Protein AF-A0A0C2RV14-F1 (afdb_monomer)

Secondary structure (DSSP, 8-state):
--EEEEEEETTEEEEEEE-TTT--B-S--B-HHHHHHHHHHHH-S------HHHHHHHHHT-S-HHHHHHHHHHHHHHHHHHHHHHHHHGGG-

pLDDT: mean 81.47, std 11.54, range [40.91, 96.56]

Mean predicted aligned error: 11.82 Å

Nearest PDB structures (foldseek):
  6vlh-assembly1_A  TM=5.897E-01  e=5.573E-01  Human immunodeficiency virus 1
  2hc5-assembly1_A  TM=7.430E-01  e=1.991E+00  Bacillus subtilis
  6o8w-assembly1_P  TM=5.256E-01  e=3.804E-01  Enterococcus faecalis
  3a2f-assembly1_A  TM=5.536E-01  e=2.261E+00  Pyrococcus furiosus
  6ahu-assembly1_K  TM=4.623E-01  e=6.261E+00  Homo sapiens

Sequence (93 aa):
MKKYKKIMMNGDVYFREIDEATGFFESETMSEEELVELLLDEAIISEVEVNFEEIKRGIQSIPNVRSREIVEDYMDYLEELVSTLEQSHDIST

Organism: NCBI:txid135826

Foldseek 3Di:
DWDWDWDDDPNAIWIFTADPVVRDTPDDIGHPVVVVVVVVVVVDPDDDDDDPVVVVVVLVPPPDPVSSVVVVVVVVVVVVVVVVVVVVVVVPD

Solvent-accessible surface area (backbone atoms only — not comparable to full-atom values): 5700 Å² total; per-residue (Å²): 132,88,47,67,48,80,43,79,57,100,86,46,64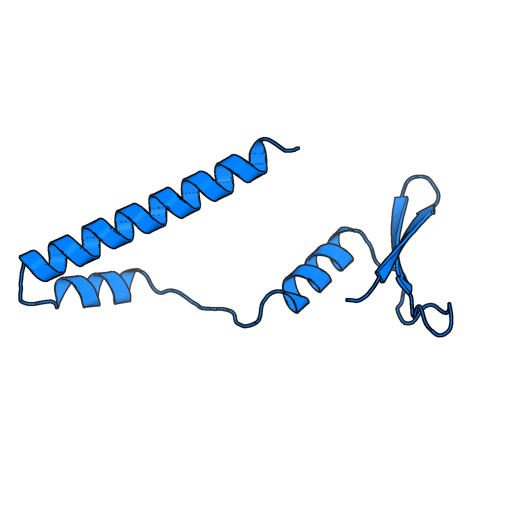,32,32,30,39,45,39,84,90,77,72,44,67,82,52,70,81,35,44,64,68,58,49,50,53,52,54,47,57,74,66,53,89,70,90,80,91,78,60,65,69,60,51,52,51,54,48,68,64,44,85,49,62,70,62,31,50,55,51,51,58,51,49,54,52,51,54,51,52,50,55,52,54,56,58,59,61,69,76,75,117

Structure (mmCIF, N/CA/C/O backbone):
data_AF-A0A0C2RV14-F1
#
_entry.id   AF-A0A0C2RV14-F1
#
loop_
_atom_site.group_PDB
_atom_site.id
_atom_site.type_symbol
_atom_site.label_atom_id
_atom_site.label_alt_id
_atom_site.label_comp_id
_atom_site.label_asym_id
_atom_site.label_entity_id
_atom_site.label_seq_id
_atom_site.pdbx_PDB_ins_code
_atom_site.Cartn_x
_atom_site.Cartn_y
_atom_site.Cartn_z
_atom_site.occupancy
_atom_site.B_iso_or_equiv
_atom_site.auth_seq_id
_atom_site.auth_comp_id
_atom_site.auth_asym_id
_atom_site.auth_atom_id
_atom_site.pdbx_PDB_model_num
ATOM 1 N N . MET A 1 1 ? -18.881 -5.615 5.402 1.00 65.31 1 MET A N 1
ATOM 2 C CA . MET A 1 1 ? -18.127 -4.428 5.847 1.00 65.31 1 MET A CA 1
ATOM 3 C C . MET A 1 1 ? -18.324 -4.311 7.333 1.00 65.31 1 MET A C 1
ATOM 5 O O . MET A 1 1 ? -19.472 -4.235 7.764 1.00 65.31 1 MET A O 1
ATOM 9 N N . LYS A 1 2 ? -17.225 -4.353 8.079 1.00 76.69 2 LYS A N 1
ATOM 10 C CA . LYS A 1 2 ? -17.227 -4.081 9.512 1.00 76.69 2 LYS A CA 1
ATOM 11 C C . LYS A 1 2 ? -17.637 -2.630 9.750 1.00 76.69 2 LYS A C 1
ATOM 13 O O . LYS A 1 2 ? -17.422 -1.775 8.886 1.00 76.69 2 LYS A O 1
ATOM 18 N N . LYS A 1 3 ? -18.269 -2.351 10.887 1.00 82.88 3 LYS A N 1
ATOM 19 C CA . LYS A 1 3 ? -18.640 -0.987 11.283 1.00 82.88 3 LYS A CA 1
ATOM 20 C C . LYS A 1 3 ? -18.005 -0.662 12.620 1.00 82.88 3 LYS A C 1
ATOM 22 O O . LYS A 1 3 ? -17.901 -1.522 13.484 1.00 82.88 3 LYS A O 1
ATOM 27 N N . TYR A 1 4 ? -17.635 0.600 12.795 1.00 87.25 4 TYR A N 1
ATOM 28 C CA . TYR A 1 4 ? -16.940 1.069 13.986 1.00 87.25 4 TYR A CA 1
ATOM 29 C C . TYR A 1 4 ? -17.710 2.220 14.627 1.00 87.25 4 TYR A C 1
ATOM 31 O O . TYR A 1 4 ? -18.234 3.101 13.940 1.00 87.25 4 TYR A O 1
ATOM 39 N N . LYS A 1 5 ? -17.781 2.227 15.958 1.00 87.88 5 LYS A N 1
ATOM 40 C CA . LYS A 1 5 ? -18.253 3.380 16.729 1.00 87.88 5 LYS A CA 1
ATOM 41 C C . LYS A 1 5 ? -17.068 4.254 17.106 1.00 87.88 5 LYS A C 1
ATOM 43 O O . LYS A 1 5 ? -16.112 3.757 17.688 1.00 87.88 5 LYS A O 1
ATOM 48 N N . LYS A 1 6 ? -17.184 5.556 16.845 1.00 90.25 6 LYS A N 1
ATOM 49 C CA . LYS A 1 6 ? -16.272 6.580 17.361 1.00 90.25 6 LYS A CA 1
ATOM 50 C C . LYS A 1 6 ? -16.656 6.933 18.798 1.00 90.25 6 LYS A C 1
ATOM 52 O O . LYS A 1 6 ? -17.821 7.214 19.085 1.00 90.25 6 LYS A O 1
ATOM 57 N N . ILE A 1 7 ? -15.678 6.928 19.688 1.00 89.81 7 ILE A N 1
ATOM 58 C CA . ILE A 1 7 ? -15.809 7.192 21.117 1.00 89.81 7 ILE A CA 1
ATOM 59 C C . ILE A 1 7 ? -14.866 8.352 21.444 1.00 89.81 7 ILE A C 1
ATOM 61 O O . ILE A 1 7 ? -13.690 8.291 21.113 1.00 89.81 7 ILE A O 1
ATOM 65 N N . MET A 1 8 ? -15.370 9.413 22.079 1.00 89.56 8 MET A N 1
ATOM 66 C CA . MET A 1 8 ? -14.529 10.514 22.565 1.00 89.56 8 MET A CA 1
ATOM 67 C C . MET A 1 8 ? -14.465 10.494 24.090 1.00 89.56 8 MET A C 1
ATOM 69 O O . MET A 1 8 ? -15.508 10.516 24.748 1.00 89.56 8 MET A O 1
ATOM 73 N N . MET A 1 9 ? -13.257 10.476 24.650 1.00 85.06 9 MET A N 1
ATOM 74 C CA . MET A 1 9 ? -13.011 10.517 26.095 1.00 85.06 9 MET A CA 1
ATOM 75 C C . MET A 1 9 ? -11.917 11.537 26.391 1.00 85.06 9 MET A C 1
ATOM 77 O O . MET A 1 9 ? -10.802 11.396 25.919 1.00 85.06 9 MET A O 1
ATOM 81 N N . ASN A 1 10 ? -12.233 12.571 27.176 1.00 88.31 10 ASN A N 1
ATOM 82 C CA . ASN A 1 10 ? -11.283 13.622 27.579 1.00 88.31 10 ASN A CA 1
ATOM 83 C C . ASN A 1 10 ? -10.561 14.348 26.423 1.00 88.31 10 ASN A C 1
ATOM 85 O O . ASN A 1 10 ? -9.509 14.936 26.636 1.00 88.31 10 ASN A O 1
ATOM 89 N N . GLY A 1 11 ? -11.153 14.360 25.225 1.00 87.44 11 GLY A N 1
ATOM 90 C CA . GLY A 1 11 ? -10.554 14.950 24.021 1.00 87.44 11 GLY A CA 1
ATOM 91 C C . GLY A 1 11 ? -9.851 13.934 23.121 1.00 87.44 11 GLY A C 1
ATOM 92 O O . GLY A 1 11 ? -9.640 14.232 21.951 1.00 87.44 11 GLY A O 1
ATOM 93 N N . ASP A 1 12 ? -9.596 12.728 23.625 1.00 87.25 12 ASP A N 1
ATOM 94 C CA . ASP A 1 12 ? -9.000 11.641 22.858 1.00 87.25 12 ASP A CA 1
ATOM 95 C C . ASP A 1 12 ? -10.074 10.859 22.096 1.00 87.25 12 ASP A C 1
ATOM 97 O O . ASP A 1 12 ? -11.201 10.663 22.579 1.00 87.25 12 ASP A O 1
ATOM 101 N N . VAL A 1 13 ? -9.718 10.417 20.891 1.00 89.06 13 VAL A N 1
ATOM 102 C CA . VAL A 1 13 ? -10.589 9.675 19.980 1.00 89.06 13 VAL A CA 1
ATOM 103 C C . VAL A 1 13 ? -10.203 8.204 19.978 1.00 89.06 13 VAL A C 1
ATOM 105 O O . VAL A 1 13 ? -9.045 7.852 19.782 1.00 89.06 13 VAL A O 1
ATOM 108 N N . TYR A 1 14 ? -11.214 7.357 20.119 1.00 89.94 14 TYR A N 1
ATOM 109 C CA . TYR A 1 14 ? -11.085 5.914 20.046 1.00 89.94 14 TYR A CA 1
ATOM 110 C C . TYR A 1 14 ? -12.171 5.308 19.164 1.00 89.94 14 TYR A C 1
ATOM 112 O O . TYR A 1 14 ? -13.233 5.901 18.947 1.00 89.94 14 TYR A O 1
ATOM 120 N N . PHE A 1 15 ? -11.936 4.088 18.707 1.00 90.06 15 PHE A N 1
ATOM 121 C CA . PHE A 1 15 ? -12.833 3.333 17.855 1.00 90.06 15 PHE A CA 1
ATOM 122 C C . PHE A 1 15 ? -13.064 1.938 18.411 1.00 90.06 15 PHE A C 1
ATOM 124 O O . PHE A 1 15 ? -12.249 1.392 19.151 1.00 90.06 15 PHE A O 1
ATOM 131 N N . ARG A 1 16 ? -14.217 1.358 18.085 1.00 89.19 16 ARG A N 1
ATOM 132 C CA . ARG A 1 16 ? -14.535 -0.014 18.473 1.00 89.19 16 ARG A CA 1
ATOM 133 C C . ARG A 1 16 ? -15.446 -0.667 17.452 1.00 89.19 16 ARG A C 1
ATOM 135 O O . ARG A 1 16 ? -16.446 -0.054 17.064 1.00 89.19 16 ARG A O 1
ATOM 142 N N . GLU A 1 17 ? -15.107 -1.882 17.034 1.00 86.44 17 GLU A N 1
ATOM 143 C CA . GLU A 1 17 ? -15.912 -2.657 16.091 1.00 86.44 17 GLU 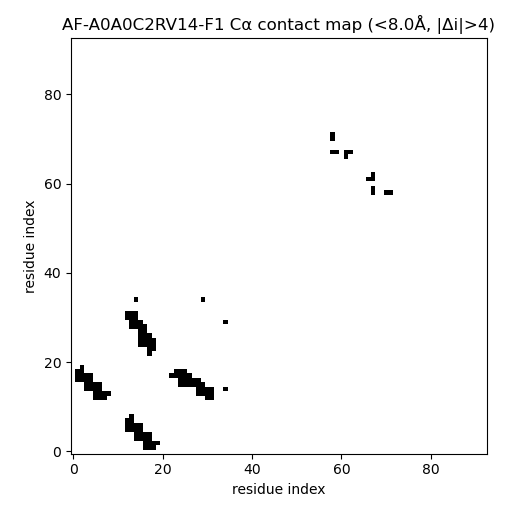A CA 1
ATOM 144 C C . GLU A 1 17 ? -17.269 -3.004 16.712 1.00 86.44 17 GLU A C 1
ATOM 146 O O . GL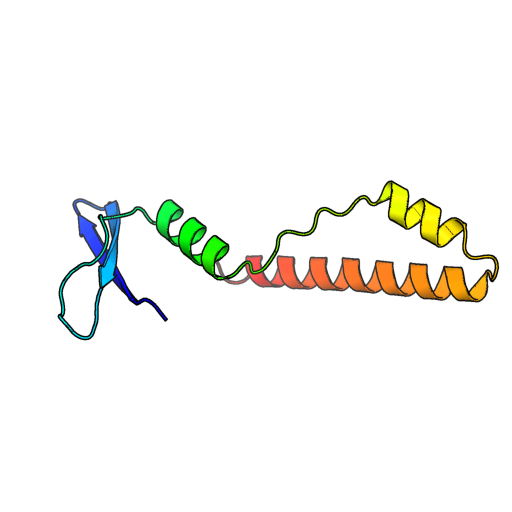U A 1 17 ? -17.365 -3.303 17.909 1.00 86.44 17 GLU A O 1
ATOM 151 N N . ILE A 1 18 ? -18.325 -2.933 15.903 1.00 84.62 18 ILE A N 1
ATOM 152 C CA . ILE A 1 18 ? -19.671 -3.338 16.293 1.00 84.62 18 ILE A CA 1
ATOM 153 C C . ILE A 1 18 ? -20.123 -4.534 15.468 1.00 84.62 18 ILE A C 1
ATOM 155 O O . ILE A 1 18 ? -20.058 -4.516 14.238 1.00 84.62 18 ILE A O 1
ATOM 159 N N . ASP A 1 19 ? -20.692 -5.513 16.157 1.00 78.81 19 ASP A N 1
ATOM 160 C CA . ASP A 1 19 ? -21.561 -6.489 15.523 1.00 78.81 19 ASP A CA 1
ATOM 161 C C . ASP A 1 19 ? -22.962 -5.872 15.415 1.00 78.81 19 ASP A C 1
ATOM 163 O O . ASP A 1 19 ? -23.635 -5.609 16.415 1.00 78.81 19 ASP A O 1
ATOM 167 N N . GLU A 1 20 ? -23.412 -5.601 14.191 1.00 71.62 20 GLU A N 1
ATOM 168 C CA . GLU A 1 20 ? -24.745 -5.036 13.957 1.00 71.62 20 GLU A CA 1
ATOM 169 C C . GLU A 1 20 ? -25.883 -5.998 14.313 1.00 71.62 20 GLU A C 1
ATOM 171 O O . GLU A 1 20 ? -26.992 -5.543 14.601 1.00 71.62 20 GLU A O 1
ATOM 176 N N . ALA A 1 21 ? -25.636 -7.310 14.294 1.00 73.62 21 ALA A N 1
ATOM 177 C CA . ALA A 1 21 ? -26.649 -8.316 14.581 1.00 73.62 21 ALA A CA 1
ATOM 178 C C . ALA A 1 21 ? -26.931 -8.425 16.083 1.00 73.62 21 ALA A C 1
ATOM 180 O O . ALA A 1 21 ? -28.076 -8.642 16.484 1.00 73.62 21 ALA A O 1
ATOM 181 N N . THR A 1 22 ? -25.903 -8.261 16.917 1.00 75.00 22 THR A N 1
ATOM 182 C CA . THR A 1 22 ? -26.024 -8.418 18.374 1.00 75.00 22 THR A CA 1
ATOM 183 C C . THR A 1 22 ? -25.942 -7.092 19.135 1.00 75.00 22 THR A C 1
ATOM 185 O O . THR A 1 22 ? -26.378 -7.014 20.284 1.00 75.00 22 THR A O 1
ATOM 188 N N . GLY A 1 23 ? -25.436 -6.029 18.504 1.00 64.19 23 GLY A N 1
ATOM 189 C CA . GLY A 1 23 ? -25.228 -4.711 19.108 1.00 64.19 23 GLY A CA 1
ATOM 190 C C . GLY A 1 23 ? -24.066 -4.659 20.105 1.00 64.19 23 GLY A C 1
ATOM 191 O O . GLY A 1 23 ? -23.841 -3.610 20.720 1.00 64.19 23 GLY A O 1
ATOM 192 N N . PHE A 1 24 ? -23.346 -5.771 20.275 1.00 67.44 24 PHE A N 1
ATOM 193 C CA . PHE A 1 24 ? -22.181 -5.875 21.140 1.00 67.44 24 PHE A CA 1
ATOM 194 C C . PHE A 1 24 ? -20.905 -5.485 20.398 1.00 67.44 24 PHE A C 1
ATOM 196 O O . PHE A 1 24 ? -20.844 -5.422 19.171 1.00 67.44 24 PHE A O 1
ATOM 203 N N . PHE A 1 25 ? -19.884 -5.174 21.187 1.00 70.69 25 PHE A N 1
ATOM 204 C CA . PHE A 1 25 ? -18.568 -4.863 20.667 1.00 70.69 25 PHE A CA 1
ATOM 205 C C . PHE A 1 25 ? -17.754 -6.148 20.543 1.00 70.69 25 PHE A C 1
ATOM 207 O O . PHE A 1 25 ? -17.565 -6.834 21.549 1.00 70.69 25 PHE A O 1
ATOM 214 N N . GLU A 1 26 ? -17.272 -6.451 19.340 1.00 64.75 26 GLU A N 1
ATOM 215 C CA . GLU A 1 26 ? -16.450 -7.644 19.092 1.00 64.75 26 GLU A CA 1
ATOM 216 C C . GLU A 1 26 ? -14.974 -7.426 19.441 1.00 64.75 26 GLU A C 1
ATOM 218 O O . GLU A 1 26 ? -14.306 -8.359 19.882 1.00 64.75 26 GLU A O 1
ATOM 223 N N . SER A 1 27 ? -14.474 -6.193 19.311 1.00 70.69 27 SER A N 1
ATOM 224 C CA . SER A 1 27 ? -13.055 -5.870 19.481 1.00 70.69 27 SER A CA 1
ATOM 225 C C . SER A 1 27 ? -12.759 -5.108 20.776 1.00 70.69 27 SER A C 1
ATOM 227 O O . SER A 1 27 ? -13.655 -4.563 21.437 1.00 70.69 27 SER A O 1
ATOM 229 N N . GLU A 1 28 ? -11.476 -5.019 21.127 1.00 80.06 28 GLU A N 1
ATOM 230 C CA . GLU A 1 28 ? -10.985 -3.986 22.039 1.00 80.06 28 GLU A CA 1
ATOM 231 C C . GLU A 1 28 ? -11.107 -2.592 21.409 1.00 80.06 28 GLU A C 1
ATOM 233 O O . GLU A 1 28 ? -11.348 -2.430 20.207 1.00 80.06 28 GLU A O 1
ATOM 238 N N . THR A 1 29 ? -11.037 -1.584 22.272 1.00 86.25 29 THR A N 1
ATOM 239 C CA . THR A 1 29 ? -10.995 -0.181 21.871 1.00 86.25 29 THR A CA 1
ATOM 240 C C . THR A 1 29 ? -9.640 0.102 21.224 1.00 86.25 29 THR A C 1
ATOM 242 O O . THR A 1 29 ? -8.625 -0.213 21.833 1.00 86.25 29 THR A O 1
ATOM 245 N N . MET A 1 30 ? -9.639 0.713 20.043 1.00 89.88 30 MET A N 1
ATOM 246 C CA . MET A 1 30 ? -8.439 1.038 19.265 1.00 89.88 30 MET A CA 1
ATOM 247 C C . MET A 1 30 ? -8.325 2.546 19.011 1.00 89.88 30 MET A C 1
ATOM 249 O O . MET A 1 30 ? -9.328 3.266 19.072 1.00 89.88 30 MET A O 1
ATOM 253 N N . SER A 1 31 ? -7.119 3.038 18.757 1.00 90.81 31 SER A N 1
ATOM 254 C CA . SER A 1 31 ? -6.853 4.414 18.336 1.00 90.81 31 SER A CA 1
ATOM 255 C C . SER A 1 31 ? -7.260 4.645 16.872 1.00 90.81 31 SER A C 1
ATOM 257 O O . SER A 1 31 ? -7.719 3.739 16.173 1.00 90.81 31 SER A O 1
ATOM 259 N N . GLU A 1 32 ? -7.133 5.886 16.401 1.00 86.69 32 GLU A N 1
ATOM 260 C CA . GLU A 1 32 ? -7.318 6.210 14.981 1.00 86.69 32 GLU A CA 1
ATOM 261 C C . GLU A 1 32 ? -6.265 5.537 14.096 1.00 86.69 32 GLU A C 1
ATOM 263 O O . GLU A 1 32 ? -6.612 4.961 13.070 1.00 86.69 32 GLU A O 1
ATOM 268 N N . GLU A 1 33 ? -5.004 5.564 14.525 1.00 86.81 33 GLU A N 1
ATOM 269 C CA . GLU A 1 33 ? -3.870 4.966 13.811 1.00 86.81 33 GLU A CA 1
ATOM 270 C C . GLU A 1 33 ? -4.063 3.452 13.656 1.00 86.81 33 GLU A C 1
ATOM 272 O O . GLU A 1 33 ? -3.974 2.929 12.548 1.00 86.81 33 GLU A O 1
ATOM 277 N N . GLU A 1 34 ? -4.448 2.772 14.739 1.00 88.06 34 GLU A N 1
ATOM 278 C CA . GLU A 1 34 ? -4.714 1.328 14.739 1.00 88.06 34 GLU A CA 1
ATOM 279 C C . GLU A 1 34 ? -5.895 0.956 13.827 1.00 88.06 34 GLU A C 1
ATOM 281 O O . GLU A 1 34 ? -5.856 -0.065 13.139 1.00 88.06 34 GLU A O 1
ATOM 286 N N . LEU A 1 35 ? -6.948 1.783 13.787 1.00 87.31 35 LEU A N 1
ATOM 287 C CA . LEU A 1 35 ? -8.077 1.556 12.883 1.00 87.31 35 LEU A CA 1
ATOM 288 C C . LEU A 1 35 ? -7.666 1.731 11.415 1.00 87.31 35 LEU A C 1
ATOM 290 O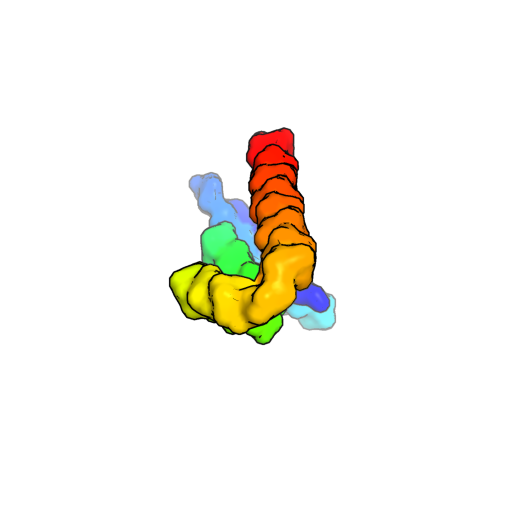 O . LEU A 1 35 ? -8.108 0.961 10.564 1.00 87.31 35 LEU A O 1
ATOM 294 N N . VAL A 1 36 ? -6.859 2.748 11.108 1.00 86.31 36 VAL A N 1
ATOM 295 C CA . VAL A 1 36 ? -6.388 3.005 9.741 1.00 86.31 36 VAL A CA 1
ATOM 296 C C . VAL A 1 36 ? -5.509 1.859 9.252 1.00 86.31 36 VAL A C 1
ATOM 298 O O . VAL A 1 36 ? -5.758 1.361 8.157 1.00 86.31 36 VAL A O 1
ATOM 301 N N . GLU A 1 37 ? -4.552 1.397 10.059 1.00 86.69 37 GLU A N 1
ATOM 302 C CA . GLU A 1 37 ? -3.722 0.231 9.723 1.00 86.69 37 GLU A CA 1
ATOM 303 C C . GLU A 1 37 ? -4.579 -1.014 9.480 1.00 86.69 37 GLU A C 1
ATOM 305 O O . GLU A 1 37 ? -4.452 -1.653 8.440 1.00 86.69 37 GLU A O 1
ATOM 310 N N . LEU A 1 38 ? -5.531 -1.307 10.372 1.00 85.81 38 LEU A N 1
ATOM 311 C CA . LEU A 1 38 ? -6.398 -2.476 10.226 1.00 85.81 38 LEU A CA 1
ATOM 312 C C . LEU A 1 38 ? -7.265 -2.415 8.958 1.00 85.81 38 LEU A C 1
ATOM 314 O O . LEU A 1 38 ? -7.461 -3.427 8.285 1.00 85.81 38 LEU A O 1
ATOM 318 N N . LEU A 1 39 ? -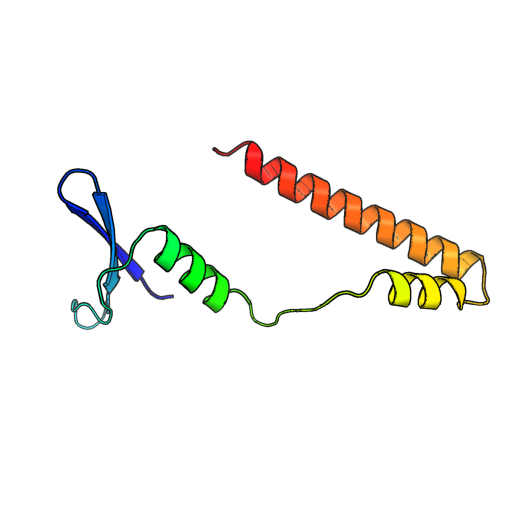7.788 -1.236 8.610 1.00 84.69 39 LEU A N 1
ATOM 319 C CA . LEU A 1 39 ? -8.563 -1.053 7.381 1.00 84.69 39 LEU A CA 1
ATOM 320 C C . LEU A 1 39 ? -7.691 -1.127 6.122 1.00 84.69 39 LEU A C 1
ATOM 322 O O . LEU A 1 39 ? -8.164 -1.621 5.097 1.00 84.69 39 LEU A O 1
ATOM 326 N N . LEU A 1 40 ? -6.447 -0.645 6.187 1.00 82.56 40 LEU A N 1
ATOM 327 C CA . LEU A 1 40 ? -5.476 -0.780 5.103 1.00 82.56 40 LEU A CA 1
ATOM 328 C C . LEU A 1 40 ? -5.118 -2.250 4.885 1.00 82.56 40 LEU A C 1
ATOM 330 O O . LEU A 1 40 ? -5.224 -2.727 3.758 1.00 82.56 40 LEU A O 1
ATOM 334 N N . ASP A 1 41 ? -4.803 -2.985 5.948 1.00 82.56 41 ASP A N 1
ATOM 335 C CA . ASP A 1 41 ? -4.490 -4.415 5.888 1.00 82.56 41 ASP A CA 1
ATOM 336 C C . ASP A 1 41 ? -5.661 -5.240 5.336 1.00 82.56 41 ASP A C 1
ATOM 338 O O . ASP A 1 41 ? -5.465 -6.122 4.501 1.00 82.56 41 ASP A O 1
ATOM 342 N N . GLU A 1 42 ? -6.901 -4.939 5.741 1.00 81.50 42 GLU A N 1
ATOM 343 C CA . GLU A 1 42 ? -8.089 -5.601 5.183 1.00 81.50 42 GLU A CA 1
ATOM 344 C C . GLU A 1 42 ? -8.318 -5.271 3.697 1.00 81.50 42 GLU A C 1
ATOM 346 O O . GLU A 1 42 ? -8.908 -6.077 2.968 1.00 81.50 42 GLU A O 1
ATOM 351 N N . ALA A 1 43 ? -7.884 -4.093 3.239 1.00 78.50 43 ALA A N 1
ATOM 352 C CA . AL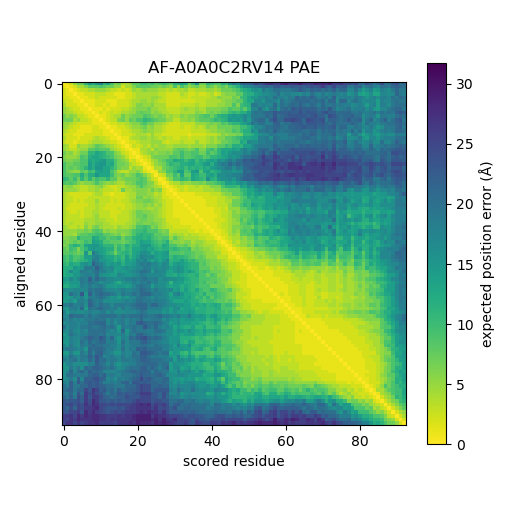A A 1 43 ? -8.019 -3.661 1.849 1.00 78.50 43 ALA A CA 1
ATOM 353 C C . ALA A 1 43 ? -6.885 -4.179 0.944 1.00 78.50 43 ALA A C 1
ATOM 355 O O . ALA A 1 43 ? -7.099 -4.374 -0.258 1.00 78.50 43 ALA A O 1
ATOM 356 N N . ILE A 1 44 ? -5.691 -4.413 1.495 1.00 77.50 44 ILE A N 1
ATOM 357 C CA . ILE A 1 44 ? -4.517 -4.890 0.760 1.00 77.50 44 ILE A CA 1
ATOM 358 C C . ILE A 1 44 ? -4.610 -6.411 0.591 1.00 77.50 44 ILE A C 1
ATOM 360 O O . ILE A 1 44 ? -4.339 -7.200 1.487 1.00 77.50 44 ILE A O 1
ATOM 364 N N . ILE A 1 45 ? -4.972 -6.846 -0.616 1.00 76.50 45 ILE A N 1
ATOM 365 C CA . ILE A 1 45 ? -5.077 -8.278 -0.955 1.00 76.50 45 ILE A CA 1
ATOM 366 C C . ILE A 1 45 ? -3.690 -8.930 -1.082 1.00 76.50 45 ILE A C 1
ATOM 368 O O . ILE A 1 45 ? -3.528 -10.123 -0.824 1.00 76.50 45 ILE A O 1
ATOM 372 N N . SER A 1 46 ? -2.693 -8.164 -1.523 1.00 69.75 46 SER A N 1
ATOM 373 C CA . SER A 1 46 ? -1.327 -8.638 -1.719 1.00 69.75 46 SER A CA 1
ATOM 374 C C . SER A 1 46 ? -0.350 -7.474 -1.740 1.00 69.75 46 SER A C 1
ATOM 376 O O . SER A 1 46 ? -0.588 -6.487 -2.439 1.00 69.75 46 SER A O 1
ATOM 378 N N . GLU A 1 47 ? 0.778 -7.639 -1.064 1.00 73.75 47 GLU A N 1
ATOM 379 C CA . GLU A 1 47 ? 1.937 -6.766 -1.202 1.00 73.75 47 GLU A CA 1
ATOM 380 C C . GLU A 1 47 ? 2.778 -7.217 -2.405 1.00 73.75 47 GLU A C 1
ATOM 382 O O . GLU A 1 47 ? 3.017 -8.413 -2.598 1.00 73.75 47 GLU A O 1
ATOM 387 N N . VAL A 1 48 ? 3.201 -6.268 -3.241 1.00 73.81 48 VAL A N 1
ATOM 388 C CA . VAL A 1 48 ? 4.086 -6.538 -4.378 1.00 73.81 48 VAL A CA 1
ATOM 389 C C . VAL A 1 48 ? 5.368 -5.747 -4.184 1.00 73.81 48 VAL A C 1
ATOM 391 O O . VAL A 1 48 ? 5.370 -4.523 -4.274 1.00 73.81 48 VAL A O 1
ATOM 394 N N . GLU A 1 49 ? 6.467 -6.459 -3.953 1.00 76.19 49 GLU A N 1
ATOM 395 C CA . GLU A 1 49 ? 7.800 -5.867 -3.921 1.00 76.19 49 GLU A CA 1
ATOM 396 C C . GLU A 1 49 ? 8.303 -5.657 -5.358 1.00 76.19 49 GLU A C 1
ATOM 398 O O . GLU A 1 49 ? 8.365 -6.592 -6.162 1.00 76.19 49 GLU A O 1
ATOM 403 N N . VAL A 1 50 ? 8.650 -4.414 -5.699 1.00 77.88 50 VAL A N 1
ATOM 404 C CA . VAL A 1 50 ? 9.069 -4.024 -7.051 1.00 77.88 50 VAL A CA 1
ATOM 405 C C . VAL A 1 50 ? 10.560 -3.690 -7.063 1.00 77.88 50 VAL A C 1
ATOM 407 O O . VAL A 1 50 ? 10.991 -2.696 -6.483 1.00 77.88 50 VAL A O 1
ATOM 410 N N . ASN A 1 51 ? 11.356 -4.487 -7.785 1.00 84.69 51 ASN A N 1
ATOM 411 C CA . ASN A 1 51 ? 12.770 -4.197 -8.026 1.00 84.69 51 ASN A CA 1
ATOM 412 C C . ASN A 1 51 ? 12.963 -3.456 -9.360 1.00 84.69 51 ASN A C 1
ATOM 414 O O . ASN A 1 51 ? 13.044 -4.056 -10.437 1.00 84.69 51 ASN A O 1
ATOM 418 N N . PHE A 1 52 ? 13.084 -2.132 -9.284 1.00 80.75 52 PHE A N 1
ATOM 419 C CA . PHE A 1 52 ? 13.246 -1.269 -10.457 1.00 80.75 52 PHE A CA 1
ATOM 420 C C . PHE A 1 52 ? 14.509 -1.563 -11.277 1.00 80.75 52 PHE A C 1
ATOM 422 O O . PHE A 1 52 ? 14.498 -1.411 -12.501 1.00 80.75 52 PHE A O 1
ATOM 429 N N . GLU A 1 53 ? 15.599 -2.017 -10.652 1.00 85.06 53 GLU A N 1
ATOM 430 C CA . GLU A 1 53 ? 16.816 -2.356 -11.394 1.00 85.06 53 GLU A CA 1
ATOM 431 C C . GLU A 1 53 ? 16.646 -3.615 -12.248 1.00 85.06 53 GLU A C 1
ATOM 433 O O . GLU A 1 53 ? 17.215 -3.704 -13.341 1.00 85.06 53 GLU A O 1
ATOM 438 N N . GLU A 1 54 ? 15.898 -4.602 -11.756 1.00 87.62 54 GLU A N 1
ATOM 439 C CA . GLU A 1 54 ? 15.578 -5.812 -12.516 1.00 87.62 54 GLU A CA 1
ATOM 440 C C . GLU A 1 54 ? 14.627 -5.503 -13.668 1.00 87.62 54 GLU A C 1
ATOM 442 O O . GLU A 1 54 ? 14.866 -5.948 -14.793 1.00 87.62 54 GLU A O 1
ATOM 447 N N . ILE A 1 55 ? 13.616 -4.667 -13.425 1.00 87.00 55 ILE A N 1
ATOM 448 C CA . ILE A 1 55 ? 12.686 -4.204 -14.462 1.00 87.00 55 ILE A CA 1
ATOM 449 C C . ILE A 1 55 ? 13.444 -3.461 -15.563 1.00 87.00 55 ILE A C 1
ATOM 451 O O . ILE A 1 55 ? 13.318 -3.802 -16.741 1.00 87.00 55 ILE A O 1
ATOM 455 N N . LYS A 1 56 ? 14.313 -2.513 -15.193 1.00 86.94 56 LYS A N 1
ATOM 456 C CA . LYS A 1 56 ? 15.126 -1.755 -16.152 1.00 86.94 56 LYS A CA 1
ATOM 457 C C . LYS A 1 56 ? 16.030 -2.666 -16.980 1.00 86.94 56 LYS A C 1
ATOM 459 O O . LYS A 1 56 ? 16.126 -2.502 -18.197 1.00 86.94 56 LYS A O 1
ATOM 464 N N . ARG A 1 57 ? 16.664 -3.660 -16.350 1.00 88.69 57 ARG A N 1
ATOM 465 C CA . ARG A 1 57 ? 17.455 -4.676 -17.065 1.00 88.69 57 ARG A CA 1
ATOM 466 C C . ARG A 1 57 ? 16.590 -5.507 -18.016 1.00 88.69 57 ARG A C 1
ATOM 468 O O . ARG A 1 57 ? 17.007 -5.753 -19.148 1.00 88.69 57 ARG A O 1
ATOM 475 N N . GLY A 1 58 ? 15.387 -5.891 -17.594 1.00 89.69 58 GLY A N 1
ATOM 476 C CA . GLY A 1 58 ? 14.407 -6.585 -18.429 1.00 89.69 58 GLY A CA 1
ATOM 477 C C . GLY A 1 58 ? 14.034 -5.780 -19.675 1.00 89.69 58 GLY A C 1
ATOM 478 O O . GLY A 1 58 ? 14.107 -6.299 -20.788 1.00 89.69 58 GLY A O 1
ATOM 479 N N . ILE A 1 59 ? 13.749 -4.489 -19.519 1.00 90.38 59 ILE A N 1
ATOM 480 C CA . ILE A 1 59 ? 13.420 -3.580 -20.629 1.00 90.38 59 ILE A CA 1
ATOM 481 C C . ILE A 1 59 ? 14.602 -3.424 -21.591 1.00 90.38 59 ILE A C 1
ATOM 483 O O . ILE A 1 59 ? 14.455 -3.553 -22.809 1.00 90.38 59 ILE A O 1
ATOM 487 N N . GLN A 1 60 ? 15.811 -3.243 -21.058 1.00 90.56 60 GLN A N 1
ATOM 488 C CA . GLN A 1 60 ? 17.028 -3.156 -21.869 1.00 90.56 60 GLN A CA 1
ATOM 489 C C . GLN A 1 60 ? 17.312 -4.442 -22.657 1.00 90.56 60 GLN A C 1
ATOM 491 O O . GLN A 1 60 ? 17.898 -4.378 -23.740 1.00 90.56 60 GLN A O 1
ATOM 496 N N . SER A 1 61 ? 16.862 -5.597 -22.158 1.00 91.94 61 SER A N 1
ATOM 497 C CA . SER A 1 61 ? 17.016 -6.886 -22.841 1.00 91.94 61 SER A CA 1
ATOM 498 C C . SER A 1 61 ? 16.100 -7.056 -24.063 1.00 91.94 61 SER A C 1
ATOM 500 O O . SER A 1 61 ? 16.340 -7.949 -24.877 1.00 91.94 61 SER A O 1
ATOM 502 N N . ILE A 1 62 ? 15.090 -6.191 -24.242 1.00 93.44 62 ILE A N 1
ATOM 503 C CA . ILE A 1 62 ? 14.189 -6.213 -25.401 1.00 93.44 62 ILE A CA 1
ATOM 504 C C . ILE A 1 62 ? 15.000 -5.894 -26.672 1.00 93.44 62 ILE A C 1
ATOM 506 O O . ILE A 1 62 ? 15.545 -4.791 -26.779 1.00 93.44 62 ILE A O 1
ATOM 510 N N . PRO A 1 63 ? 15.089 -6.809 -27.662 1.00 91.94 63 PRO A N 1
ATOM 511 C CA . PRO A 1 63 ? 15.932 -6.596 -28.845 1.00 91.94 63 PRO A CA 1
ATOM 512 C C . PRO A 1 63 ? 15.385 -5.533 -29.801 1.00 91.94 63 PRO A C 1
ATOM 514 O O . PRO A 1 63 ? 16.140 -4.866 -30.506 1.00 91.94 63 PRO A O 1
ATOM 517 N N . ASN A 1 64 ? 14.060 -5.399 -29.858 1.00 96.56 64 ASN A N 1
ATOM 518 C CA . ASN A 1 64 ? 13.396 -4.437 -30.722 1.00 96.56 64 ASN A CA 1
ATOM 519 C C . ASN A 1 64 ? 13.355 -3.070 -30.033 1.00 96.56 64 ASN A C 1
ATOM 521 O O . ASN A 1 64 ? 12.663 -2.900 -29.032 1.00 96.56 64 ASN A O 1
ATOM 525 N N . VAL A 1 65 ? 14.062 -2.099 -30.611 1.00 92.75 65 VAL A N 1
ATOM 526 C CA . VAL A 1 65 ? 14.142 -0.722 -30.100 1.00 92.75 65 VAL A CA 1
ATOM 527 C C . VAL A 1 65 ? 12.757 -0.096 -29.944 1.00 92.75 65 VAL A C 1
ATOM 529 O O . VAL A 1 65 ? 12.455 0.436 -28.887 1.00 92.75 65 VAL A O 1
ATOM 532 N N . ARG A 1 66 ? 11.871 -0.266 -30.929 1.00 92.88 66 ARG A N 1
ATOM 533 C CA . ARG A 1 66 ? 10.509 0.277 -30.873 1.00 92.88 66 ARG A CA 1
ATOM 534 C C . ARG A 1 66 ? 9.679 -0.357 -29.758 1.00 92.88 66 ARG A C 1
ATOM 536 O O . ARG A 1 66 ? 8.866 0.310 -29.138 1.00 92.88 66 ARG A O 1
ATOM 543 N N . SER A 1 67 ? 9.851 -1.655 -29.511 1.00 91.75 67 SER A N 1
ATOM 544 C CA . SER A 1 67 ? 9.177 -2.323 -28.391 1.00 91.75 67 SER A CA 1
ATOM 545 C C . SER A 1 67 ? 9.710 -1.849 -27.043 1.00 91.75 67 SER A C 1
ATOM 547 O O . SER A 1 67 ? 8.937 -1.785 -26.098 1.00 91.75 67 SER A O 1
ATOM 549 N N . ARG A 1 68 ? 11.002 -1.515 -26.956 1.00 94.12 68 ARG A N 1
ATOM 550 C CA . ARG A 1 68 ? 11.594 -0.925 -25.754 1.00 94.12 68 ARG A CA 1
ATOM 551 C C . ARG A 1 68 ? 11.027 0.467 -25.486 1.00 94.12 68 ARG A C 1
ATOM 553 O O . ARG A 1 68 ? 10.513 0.680 -24.400 1.00 94.12 68 ARG A O 1
ATOM 560 N N . GLU A 1 69 ? 11.036 1.336 -26.497 1.00 92.94 69 GLU A N 1
ATOM 561 C CA . GLU A 1 69 ? 10.489 2.699 -26.419 1.00 92.94 69 GLU A CA 1
ATOM 562 C C . GLU A 1 69 ? 9.022 2.687 -25.969 1.00 92.94 69 GLU A C 1
ATOM 564 O O . GLU A 1 69 ? 8.665 3.381 -25.032 1.00 92.94 69 GLU A O 1
ATOM 569 N N . ILE A 1 70 ? 8.184 1.811 -26.544 1.00 93.88 70 ILE A N 1
ATOM 570 C CA . ILE A 1 70 ? 6.769 1.689 -26.142 1.00 93.88 70 ILE A CA 1
ATOM 571 C C . ILE A 1 70 ? 6.615 1.316 -24.660 1.00 93.88 70 ILE A C 1
ATOM 573 O O . ILE A 1 70 ? 5.677 1.767 -24.007 1.00 93.88 70 ILE A O 1
ATOM 577 N N . VAL A 1 71 ? 7.484 0.445 -24.141 1.00 92.00 71 VAL A N 1
ATOM 578 C CA . VAL A 1 71 ? 7.421 0.019 -22.737 1.00 92.00 71 VAL A CA 1
ATOM 579 C C . VAL A 1 71 ? 7.914 1.129 -21.812 1.00 92.00 71 VAL A C 1
ATOM 581 O O . VAL A 1 71 ? 7.294 1.345 -20.777 1.00 92.00 71 VAL A O 1
ATOM 584 N N . GLU A 1 72 ? 8.975 1.840 -22.192 1.00 89.50 72 GLU A N 1
ATOM 585 C CA . GLU A 1 72 ? 9.494 2.998 -21.451 1.00 89.50 72 GLU A CA 1
ATOM 586 C C . GLU A 1 72 ? 8.447 4.125 -21.397 1.00 89.50 72 GLU A C 1
ATOM 588 O O . GLU A 1 72 ? 8.069 4.537 -20.304 1.00 89.50 72 GLU A O 1
ATOM 593 N N . ASP A 1 73 ? 7.860 4.506 -22.538 1.00 92.38 73 ASP A N 1
ATOM 594 C CA . ASP A 1 73 ? 6.803 5.529 -22.613 1.00 92.38 73 ASP A CA 1
ATOM 595 C C . ASP A 1 73 ? 5.583 5.169 -21.743 1.00 92.38 73 ASP A C 1
ATOM 597 O O . ASP A 1 73 ? 4.962 6.027 -21.111 1.00 92.38 73 ASP A O 1
ATOM 601 N N . TYR A 1 74 ? 5.207 3.886 -21.711 1.00 88.38 74 TYR A N 1
ATOM 602 C CA . TYR A 1 74 ? 4.086 3.427 -20.892 1.00 88.38 74 TYR A CA 1
ATOM 603 C C . TYR A 1 74 ? 4.411 3.450 -19.395 1.00 88.38 74 TYR A C 1
ATOM 605 O O . TYR A 1 74 ? 3.525 3.731 -18.590 1.00 88.38 74 TYR A O 1
ATOM 613 N N . MET A 1 75 ? 5.660 3.175 -19.010 1.00 86.94 75 MET A N 1
ATOM 614 C CA . MET A 1 75 ? 6.091 3.301 -17.618 1.00 86.94 75 MET A CA 1
ATOM 615 C C . MET A 1 75 ? 6.083 4.755 -17.153 1.00 86.94 75 MET A C 1
ATOM 617 O O . MET A 1 75 ? 5.522 5.026 -16.093 1.00 86.94 75 MET A O 1
ATOM 621 N N . ASP A 1 76 ? 6.605 5.675 -17.964 1.00 88.31 76 ASP A N 1
ATOM 622 C CA . ASP A 1 76 ? 6.598 7.109 -17.654 1.00 88.31 76 ASP A CA 1
ATOM 623 C C . ASP A 1 76 ? 5.160 7.621 -17.450 1.00 88.31 76 ASP A C 1
ATOM 625 O O . ASP A 1 76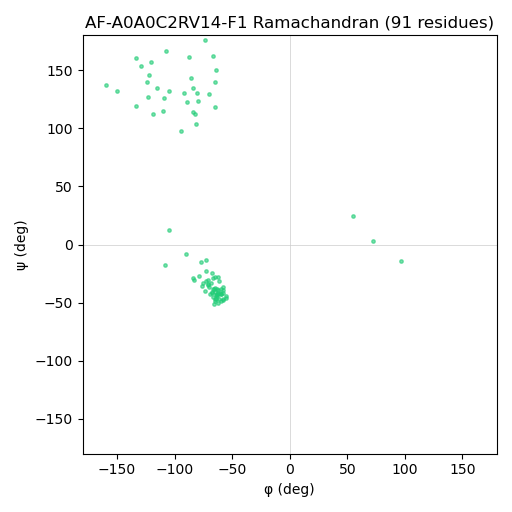 ? 4.866 8.339 -16.492 1.00 88.31 76 ASP A O 1
ATOM 629 N N . TYR A 1 77 ? 4.224 7.172 -18.295 1.00 88.12 77 TYR A N 1
ATOM 630 C CA . TYR A 1 77 ? 2.799 7.469 -18.129 1.00 88.12 77 TYR A CA 1
ATOM 631 C C . TYR A 1 77 ? 2.229 6.952 -16.797 1.00 88.12 77 TYR A C 1
ATOM 633 O O . TYR A 1 77 ? 1.449 7.649 -16.144 1.00 88.12 77 TYR A O 1
ATOM 641 N N . LEU A 1 78 ? 2.590 5.732 -16.384 1.00 83.44 78 LEU A N 1
ATOM 642 C CA . LEU A 1 78 ? 2.126 5.170 -15.113 1.00 83.44 78 LEU A CA 1
ATOM 643 C C . LEU A 1 78 ? 2.688 5.939 -13.907 1.00 83.44 78 LEU A C 1
ATOM 645 O O . LEU A 1 78 ? 1.950 6.157 -12.947 1.00 83.44 78 LEU A O 1
ATOM 649 N N . GLU A 1 79 ? 3.944 6.391 -13.955 1.00 83.75 79 GLU A N 1
ATOM 650 C CA . GLU A 1 79 ? 4.541 7.221 -12.894 1.00 83.75 79 GLU A CA 1
ATOM 651 C C . GLU A 1 79 ? 3.848 8.587 -12.769 1.00 83.75 79 GLU A C 1
ATOM 653 O O . GLU A 1 79 ? 3.553 9.049 -11.659 1.00 83.75 79 GLU A 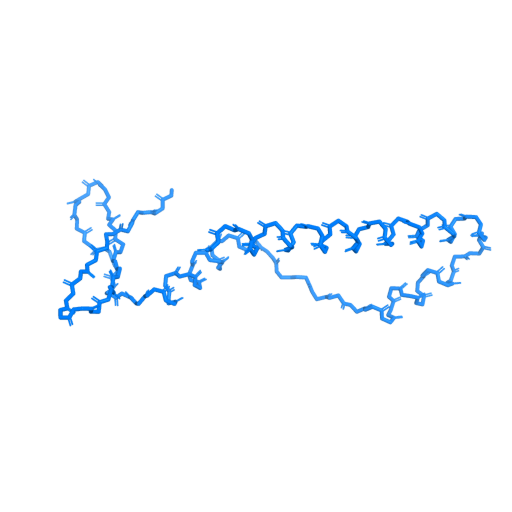O 1
ATOM 658 N N . GLU A 1 80 ? 3.514 9.219 -13.896 1.00 87.81 80 GLU A N 1
ATOM 659 C CA . GLU A 1 80 ? 2.766 10.480 -13.912 1.00 87.81 80 GLU A CA 1
ATOM 660 C C . GLU A 1 80 ? 1.330 10.298 -13.382 1.00 87.81 80 GLU A C 1
ATOM 662 O O . GLU A 1 80 ? 0.816 11.132 -12.625 1.00 87.81 80 GLU A O 1
ATOM 667 N N . LEU A 1 81 ? 0.683 9.176 -13.715 1.00 82.62 81 LEU A N 1
ATOM 668 C C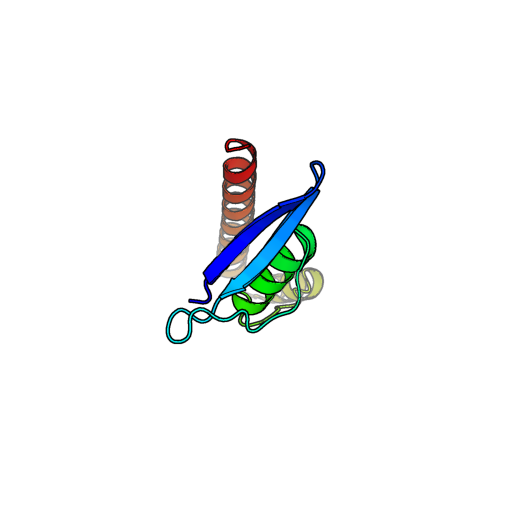A . LEU A 1 81 ? -0.649 8.840 -13.209 1.00 82.62 81 LEU A CA 1
ATOM 669 C C . LEU A 1 81 ? -0.655 8.663 -11.683 1.00 82.62 81 LEU A C 1
ATOM 671 O O . LEU A 1 81 ? -1.557 9.156 -11.009 1.00 82.62 81 LEU A O 1
ATOM 675 N N . VAL A 1 82 ? 0.354 7.994 -11.122 1.00 80.38 82 VAL A N 1
ATOM 676 C CA . VAL A 1 82 ? 0.488 7.854 -9.662 1.00 80.38 82 VAL A CA 1
ATOM 677 C C . VAL A 1 82 ? 0.729 9.219 -9.015 1.00 80.38 82 VAL A C 1
ATOM 679 O O . VAL A 1 82 ? 0.012 9.590 -8.087 1.00 80.38 82 VAL A O 1
ATOM 682 N N . SER A 1 83 ? 1.642 10.016 -9.575 1.00 79.25 83 SER A N 1
ATOM 683 C CA . SER A 1 83 ? 1.963 11.359 -9.070 1.00 79.25 83 SER A CA 1
ATOM 684 C C . SER A 1 83 ? 0.742 12.290 -9.037 1.00 79.25 83 SER A C 1
ATOM 686 O O . SER A 1 83 ? 0.590 13.112 -8.132 1.00 79.25 83 SER A O 1
ATOM 688 N N . THR A 1 84 ? -0.152 12.175 -10.022 1.00 79.81 84 THR A N 1
ATOM 689 C CA . THR A 1 84 ? -1.392 12.967 -10.080 1.00 79.81 84 THR A CA 1
ATOM 690 C C . THR A 1 84 ? -2.457 12.480 -9.097 1.00 79.81 84 THR A C 1
ATOM 692 O O . THR A 1 84 ? -3.188 13.303 -8.539 1.00 79.81 84 THR A O 1
ATOM 695 N N . LEU A 1 85 ? -2.530 11.173 -8.829 1.00 73.06 85 LEU A N 1
ATOM 696 C CA . LEU A 1 85 ? -3.416 10.612 -7.806 1.00 73.06 85 LEU A CA 1
ATOM 697 C C . LEU A 1 85 ? -2.982 11.021 -6.390 1.00 73.06 85 LEU A C 1
ATOM 699 O O . LEU A 1 85 ? -3.837 11.415 -5.595 1.00 73.06 85 LEU A O 1
ATOM 703 N N . GLU A 1 86 ? -1.681 11.029 -6.097 1.00 68.31 86 GLU A N 1
ATOM 704 C CA . GLU A 1 86 ? -1.145 11.484 -4.805 1.00 68.31 86 GLU A CA 1
ATOM 705 C C . GLU A 1 86 ? -1.429 12.976 -4.558 1.00 68.31 86 GLU A C 1
ATOM 707 O O . GLU A 1 86 ? -1.931 13.349 -3.498 1.00 68.31 86 GLU A O 1
ATOM 712 N N . GLN A 1 87 ? -1.240 13.834 -5.568 1.00 59.56 87 GLN A N 1
ATOM 713 C CA . GLN A 1 87 ? -1.551 15.270 -5.461 1.00 59.56 87 GLN A CA 1
ATOM 714 C C . GLN A 1 87 ? -3.046 15.557 -5.267 1.00 59.56 87 GLN A C 1
ATOM 716 O O . GLN A 1 87 ? -3.413 16.567 -4.668 1.00 59.56 87 GLN A O 1
ATOM 721 N N . SER A 1 88 ? -3.929 14.680 -5.752 1.00 58.56 88 SER A N 1
ATOM 722 C CA . SER A 1 88 ? -5.373 14.823 -5.534 1.00 58.56 88 SER A CA 1
ATOM 723 C C . SER A 1 88 ? -5.799 14.501 -4.094 1.00 58.56 88 SER A C 1
ATOM 725 O O . SER A 1 88 ? -6.826 15.008 -3.637 1.00 58.56 88 SER A O 1
ATOM 727 N N . HIS A 1 89 ? -4.993 13.723 -3.362 1.00 52.22 89 HIS A N 1
ATOM 728 C CA . HIS A 1 89 ? -5.220 13.401 -1.953 1.00 52.22 89 HIS A CA 1
ATOM 729 C C . HIS A 1 89 ? -4.803 14.537 -1.000 1.00 52.22 89 HIS A C 1
ATOM 731 O O . HIS A 1 89 ? -5.431 14.699 0.046 1.00 52.22 89 HIS A O 1
ATOM 737 N N . ASP A 1 90 ? -3.839 15.377 -1.391 1.00 49.12 90 ASP A N 1
ATOM 738 C CA . ASP A 1 90 ? -3.375 16.533 -0.600 1.00 49.12 90 ASP A CA 1
ATOM 739 C C . ASP A 1 90 ? -4.325 17.749 -0.642 1.00 49.12 90 ASP A C 1
ATOM 741 O O . ASP A 1 90 ? -4.224 18.652 0.185 1.00 49.12 90 ASP A O 1
ATOM 745 N N . ILE A 1 91 ? -5.279 17.795 -1.580 1.00 48.69 91 ILE A N 1
ATOM 746 C CA . ILE A 1 91 ? -6.215 18.932 -1.725 1.00 48.69 91 ILE A CA 1
ATOM 747 C C . ILE A 1 91 ? -7.491 18.740 -0.877 1.00 48.69 91 ILE A C 1
ATOM 749 O O . ILE A 1 91 ? -8.293 19.665 -0.744 1.00 48.69 91 ILE A O 1
ATOM 753 N N . SER A 1 92 ? -7.694 17.561 -0.276 1.00 46.31 92 SER A N 1
ATOM 754 C CA . SER A 1 92 ? -8.898 17.249 0.512 1.00 46.31 92 SER A CA 1
ATOM 755 C C . SER A 1 92 ? -8.695 17.235 2.038 1.00 46.31 92 SER A C 1
ATOM 757 O O . SER A 1 92 ? -9.601 16.778 2.742 1.00 46.31 92 SER A O 1
ATOM 759 N N . THR A 1 93 ? -7.564 17.745 2.542 1.00 40.91 93 THR A N 1
ATOM 760 C CA . THR A 1 93 ? -7.329 18.002 3.980 1.00 40.91 93 THR A CA 1
ATOM 761 C C . THR A 1 93 ? -7.531 19.481 4.295 1.00 40.91 93 THR A C 1
ATOM 763 O O . THR A 1 93 ? -8.171 19.786 5.327 1.00 40.91 93 THR A O 1
#

Radius of gyration: 21.94 Å; Cα contacts (8 Å, |Δi|>4): 64; chains: 1; bounding box: 44×28×58 Å